Protein AF-A0A966KBC6-F1 (afdb_monomer)

Secondary structure (DSSP, 8-state):
------------TTTTTS-GGG--HHHHHHH-GGGTTTTT-SSSTT--SSS-TT-HHHHHHHTTSS-HHHHHHHHHHHHHHHHHHHHHHT------SS-SS-------

pLDDT: mean 77.24, std 18.56, range [41.16, 96.44]

Nearest PDB structures (foldseek):
  2rcn-assembly1_A  TM=8.625E-01  e=1.985E-04  Salmonella enterica subsp. enterica serovar Typhimurium str. LT2
  4a2i-assembly1_V  TM=8.118E-01  e=1.755E-04  Salmonella enterica subsp. enterica serovar Typhimurium
  1t9h-assembly1_A  TM=8.418E-01  e=3.381E-03  Bacillus subtilis
  2ykr-assembly1_W  TM=7.332E-01  e=2.485E-03  Escherichia coli DH5[alpha]
  5no4-assembly1_Z  TM=7.285E-01  e=5.205E-03  Escherichia coli K-12

Structure (mmCIF, N/CA/C/O backbone):
data_AF-A0A966KBC6-F1
#
_entry.id   AF-A0A966KBC6-F1
#
loop_
_atom_site.group_PDB
_atom_site.id
_atom_site.type_symbol
_atom_site.label_atom_id
_atom_site.label_alt_id
_atom_site.label_comp_id
_atom_site.label_asym_id
_atom_site.label_entity_id
_atom_site.label_seq_id
_atom_site.pdbx_PDB_ins_code
_atom_site.Cartn_x
_atom_site.Cartn_y
_atom_site.Cartn_z
_atom_site.occupancy
_atom_site.B_iso_or_equiv
_atom_site.auth_seq_id
_atom_site.auth_comp_id
_atom_site.auth_asym_id
_atom_site.auth_atom_id
_atom_site.pdbx_PDB_model_num
ATOM 1 N N . ARG A 1 1 ? -17.176 -32.775 -36.028 1.00 47.03 1 ARG A N 1
ATOM 2 C CA . ARG A 1 1 ? -17.524 -31.857 -34.916 1.00 47.03 1 ARG A CA 1
ATOM 3 C C . ARG A 1 1 ? -16.251 -31.106 -34.601 1.00 47.03 1 ARG A C 1
ATOM 5 O O . ARG A 1 1 ? -15.419 -31.609 -33.860 1.00 47.03 1 ARG A O 1
ATOM 12 N N . ASP A 1 2 ? -16.078 -29.988 -35.285 1.00 50.25 2 ASP A N 1
ATOM 13 C CA . ASP A 1 2 ? -14.864 -29.188 -35.291 1.00 50.25 2 ASP A CA 1
ATOM 14 C C . ASP A 1 2 ? -14.805 -28.337 -34.024 1.00 50.25 2 ASP A C 1
ATOM 16 O O . ASP A 1 2 ? -15.688 -27.521 -33.758 1.00 50.25 2 ASP A O 1
ATOM 20 N N . ILE A 1 3 ? -13.788 -28.583 -33.201 1.00 61.25 3 ILE A N 1
ATOM 21 C CA . ILE A 1 3 ? -13.488 -27.769 -32.026 1.00 61.25 3 ILE A CA 1
ATOM 22 C C . ILE A 1 3 ? -12.681 -26.572 -32.526 1.00 61.25 3 ILE A C 1
ATOM 24 O O . ILE A 1 3 ? -11.502 -26.692 -32.852 1.00 61.25 3 ILE A O 1
ATOM 28 N N . HIS A 1 4 ? -13.327 -25.412 -32.605 1.00 65.62 4 HIS A N 1
ATOM 29 C CA . HIS A 1 4 ? -12.631 -24.138 -32.738 1.00 65.62 4 HIS A CA 1
ATOM 30 C C . HIS A 1 4 ? -11.903 -23.827 -31.422 1.00 65.62 4 HIS A C 1
ATOM 32 O O . HIS A 1 4 ? -12.531 -23.464 -30.428 1.00 65.62 4 HIS A O 1
ATOM 38 N N . CYS A 1 5 ? -10.576 -23.946 -31.410 1.00 65.62 5 CYS A N 1
ATOM 39 C CA . CYS A 1 5 ? -9.733 -23.472 -30.312 1.00 65.62 5 CYS A CA 1
ATOM 40 C C . CYS A 1 5 ? -9.555 -21.946 -30.413 1.00 65.62 5 CYS A C 1
ATOM 42 O O . CYS A 1 5 ? -8.595 -21.459 -31.006 1.00 65.62 5 CYS A O 1
ATOM 44 N N . LEU A 1 6 ? -10.501 -21.179 -29.865 1.00 76.56 6 LEU A N 1
ATOM 45 C CA . LEU A 1 6 ? -10.423 -19.715 -29.761 1.00 76.56 6 LEU A CA 1
ATOM 46 C C . LEU A 1 6 ? -9.676 -19.309 -28.482 1.00 76.56 6 LEU A C 1
ATOM 48 O O . LEU A 1 6 ? -10.279 -18.899 -27.496 1.00 76.56 6 LEU A O 1
ATOM 52 N N . GLY A 1 7 ? -8.355 -19.442 -28.483 1.00 81.56 7 GLY A N 1
ATOM 53 C CA . GLY A 1 7 ? -7.519 -18.955 -27.389 1.00 81.56 7 GLY A CA 1
ATOM 54 C C . GLY A 1 7 ? -6.044 -19.128 -27.709 1.00 81.56 7 GLY A C 1
ATOM 55 O O . GLY A 1 7 ? -5.628 -20.198 -28.144 1.00 81.56 7 GLY A O 1
ATOM 56 N N . ALA A 1 8 ? -5.260 -18.073 -27.504 1.00 84.69 8 ALA A N 1
ATOM 57 C CA . ALA A 1 8 ? -3.807 -18.120 -27.596 1.00 84.69 8 ALA A CA 1
ATOM 58 C C . ALA A 1 8 ? -3.217 -17.902 -26.199 1.00 84.69 8 ALA A C 1
ATOM 60 O O . ALA A 1 8 ? -3.649 -17.001 -25.480 1.00 84.69 8 ALA A O 1
ATOM 61 N N . ILE A 1 9 ? -2.247 -18.736 -25.822 1.00 85.19 9 ILE A N 1
ATOM 62 C CA . ILE A 1 9 ? -1.486 -18.602 -24.577 1.00 85.19 9 ILE A CA 1
ATOM 63 C C . ILE A 1 9 ? -0.172 -17.914 -24.924 1.00 85.19 9 ILE A C 1
ATOM 65 O O . ILE A 1 9 ? 0.549 -18.361 -25.815 1.00 85.19 9 ILE A O 1
ATOM 69 N N . ILE A 1 10 ? 0.125 -16.825 -24.224 1.00 81.12 10 ILE A N 1
ATOM 70 C CA . ILE A 1 10 ? 1.423 -16.161 -24.286 1.00 81.12 10 ILE A CA 1
ATOM 71 C C . ILE A 1 10 ? 2.167 -16.566 -23.018 1.00 81.12 10 ILE A C 1
ATOM 73 O O . ILE A 1 10 ? 1.758 -16.184 -21.924 1.00 81.12 10 ILE A O 1
ATOM 77 N N . ASP A 1 11 ? 3.227 -17.354 -23.174 1.00 83.75 11 ASP A N 1
ATOM 78 C CA . ASP A 1 11 ? 4.143 -17.710 -22.093 1.00 83.75 11 ASP A CA 1
ATOM 79 C C . ASP A 1 11 ? 5.432 -16.900 -22.266 1.00 83.75 11 ASP A C 1
ATOM 81 O O . ASP A 1 11 ? 6.178 -17.094 -23.227 1.00 83.75 11 ASP A O 1
ATOM 85 N N . SER A 1 12 ? 5.652 -15.920 -21.390 1.00 73.50 12 SER A N 1
ATOM 86 C CA . SER A 1 12 ? 6.854 -15.085 -21.394 1.00 73.50 12 SER A CA 1
ATOM 87 C C . SER A 1 12 ? 7.681 -15.374 -20.137 1.00 73.50 12 SER A C 1
ATOM 89 O O . SER A 1 12 ? 7.264 -14.971 -19.044 1.00 73.50 12 SER A O 1
ATOM 91 N N . PRO A 1 13 ? 8.854 -16.022 -20.250 1.00 65.25 13 PRO A N 1
ATOM 92 C CA . PRO A 1 13 ? 9.770 -16.152 -19.125 1.00 65.25 13 PRO A CA 1
ATOM 93 C C . PRO A 1 13 ? 10.345 -14.763 -18.801 1.00 65.25 13 PRO A C 1
ATOM 95 O O . PRO A 1 13 ? 10.941 -14.137 -19.673 1.00 65.25 13 PRO A O 1
ATOM 98 N N . GLY A 1 14 ? 10.141 -14.253 -17.578 1.00 58.06 14 GLY A N 1
ATOM 99 C CA . GLY A 1 14 ? 10.794 -13.006 -17.133 1.00 58.06 14 GLY A CA 1
ATOM 100 C C . GLY A 1 14 ? 9.926 -11.943 -16.452 1.00 58.06 14 GLY A C 1
ATOM 101 O O . GLY A 1 14 ? 10.410 -10.840 -16.223 1.00 58.06 14 GLY A O 1
ATOM 102 N N . PHE A 1 15 ? 8.674 -12.219 -16.066 1.00 62.53 15 PHE A N 1
ATOM 103 C CA . PHE A 1 15 ? 7.860 -11.189 -15.390 1.00 62.53 15 PHE A CA 1
ATOM 104 C C . PHE A 1 15 ? 8.446 -10.716 -14.039 1.00 62.53 15 PHE A C 1
ATOM 106 O O . PHE A 1 15 ? 8.096 -9.646 -13.556 1.00 62.53 15 PHE A O 1
ATOM 113 N N . GLN A 1 16 ? 9.376 -11.474 -13.448 1.00 57.75 16 GLN A N 1
ATOM 114 C CA . GLN A 1 16 ? 10.083 -11.085 -12.222 1.00 57.75 16 GLN A CA 1
ATOM 115 C C . GLN A 1 16 ? 11.231 -10.079 -12.450 1.00 57.75 16 GLN A C 1
ATOM 117 O O . GLN A 1 16 ? 11.681 -9.476 -11.482 1.00 57.75 16 GLN A O 1
ATOM 122 N N . GLU A 1 17 ? 11.701 -9.873 -13.689 1.00 57.72 17 GLU A N 1
ATOM 123 C CA . GLU A 1 17 ? 12.820 -8.957 -13.999 1.00 57.72 17 GLU A CA 1
ATOM 124 C C . GLU A 1 17 ? 12.386 -7.509 -14.271 1.00 57.72 17 GLU A C 1
ATOM 126 O O . GLU A 1 17 ? 13.214 -6.597 -14.228 1.00 57.72 17 GLU A O 1
ATOM 131 N N . PHE A 1 18 ? 11.095 -7.255 -14.508 1.00 63.44 18 PHE A N 1
ATOM 132 C CA . PHE A 1 18 ? 10.569 -5.893 -14.611 1.00 63.44 18 PHE A CA 1
ATOM 133 C C . PHE A 1 18 ? 10.452 -5.297 -13.202 1.00 63.44 18 PHE A C 1
ATOM 135 O O . PHE A 1 18 ? 9.408 -5.365 -12.557 1.00 63.44 18 PHE A O 1
ATOM 142 N N . GLY A 1 19 ? 11.568 -4.774 -12.693 1.00 64.88 19 GLY A N 1
ATOM 143 C CA . GLY A 1 19 ? 11.669 -4.216 -11.346 1.00 64.88 19 GLY A CA 1
ATOM 144 C C . GLY A 1 19 ? 10.641 -3.114 -11.052 1.00 64.88 19 GLY A C 1
ATOM 145 O O . GLY A 1 19 ? 10.186 -2.388 -11.935 1.00 64.88 19 GLY A O 1
ATOM 146 N N . LEU A 1 20 ? 10.307 -2.949 -9.770 1.00 76.00 20 LEU A N 1
ATOM 147 C CA . LEU A 1 20 ? 9.299 -1.997 -9.278 1.00 76.00 20 LEU A CA 1
ATOM 148 C C . LEU A 1 20 ? 9.769 -0.533 -9.232 1.00 76.00 20 LEU A C 1
ATOM 150 O O . LEU A 1 20 ? 9.105 0.289 -8.607 1.00 76.00 20 LEU A O 1
ATOM 154 N N . ALA A 1 21 ? 10.884 -0.186 -9.877 1.00 72.94 21 ALA A N 1
ATOM 155 C CA . ALA A 1 21 ? 11.497 1.142 -9.769 1.00 72.94 21 ALA A CA 1
ATOM 156 C C . ALA A 1 21 ? 10.544 2.287 -10.153 1.00 72.94 21 ALA A C 1
ATOM 158 O O . ALA A 1 21 ? 10.557 3.359 -9.571 1.00 72.94 21 ALA A O 1
ATOM 159 N N . HIS A 1 22 ? 9.657 2.065 -11.121 1.00 79.62 22 HIS A N 1
ATOM 160 C CA . HIS A 1 22 ? 8.737 3.110 -11.580 1.00 79.62 22 HIS A CA 1
ATOM 161 C C . HIS A 1 22 ? 7.427 3.179 -10.782 1.00 79.62 22 HIS A C 1
ATOM 163 O O . HIS A 1 22 ? 6.574 4.015 -11.083 1.00 79.62 22 HIS A O 1
ATOM 169 N N . VAL A 1 23 ? 7.232 2.297 -9.798 1.00 85.06 23 VAL A N 1
ATOM 170 C CA . VAL A 1 23 ? 5.993 2.219 -9.020 1.00 85.06 23 VAL A CA 1
ATOM 171 C C . VAL A 1 23 ? 6.146 3.038 -7.746 1.00 85.06 23 VAL A C 1
ATOM 173 O O . VAL A 1 23 ? 6.894 2.684 -6.837 1.00 85.06 23 VAL A O 1
ATOM 176 N N . SER A 1 24 ? 5.390 4.130 -7.656 1.00 87.88 24 SER A N 1
ATOM 177 C CA . SER A 1 24 ? 5.332 4.929 -6.431 1.00 87.88 24 SER A CA 1
ATOM 178 C C . SER A 1 24 ? 4.658 4.167 -5.285 1.00 87.88 24 SER A C 1
ATOM 180 O O . SER A 1 24 ? 3.773 3.335 -5.497 1.00 87.88 24 SER A O 1
ATOM 182 N N . GLU A 1 25 ? 5.010 4.517 -4.045 1.00 89.12 25 GLU A N 1
ATOM 183 C CA . GLU A 1 25 ? 4.409 3.923 -2.841 1.00 89.12 25 GLU A CA 1
ATOM 184 C C . GLU A 1 25 ? 2.872 4.069 -2.836 1.00 89.12 25 GLU A C 1
ATOM 186 O O . GLU A 1 25 ? 2.164 3.125 -2.500 1.00 89.12 25 GLU A O 1
ATOM 191 N N . SER A 1 26 ? 2.340 5.201 -3.314 1.00 89.62 26 SER A N 1
ATOM 192 C CA . SER A 1 26 ? 0.891 5.415 -3.463 1.00 89.62 26 SER A CA 1
ATOM 193 C C . SER A 1 26 ? 0.256 4.470 -4.491 1.00 89.62 26 SER A C 1
ATOM 195 O O . SER A 1 26 ? -0.773 3.852 -4.213 1.00 89.62 26 SER A O 1
ATOM 197 N N . GLN A 1 27 ? 0.869 4.301 -5.668 1.00 90.81 27 GLN A N 1
ATOM 198 C CA . GLN A 1 27 ? 0.371 3.352 -6.671 1.00 90.81 27 GLN A CA 1
ATOM 199 C C . GLN A 1 27 ? 0.369 1.924 -6.127 1.00 90.81 27 GLN A C 1
ATOM 201 O O . GLN A 1 27 ? -0.589 1.183 -6.349 1.00 90.81 27 GLN A O 1
ATOM 206 N N . LEU A 1 28 ? 1.403 1.567 -5.364 1.00 91.25 28 LEU A N 1
ATOM 207 C CA . LEU A 1 28 ? 1.482 0.281 -4.697 1.00 91.25 28 LEU A CA 1
ATOM 208 C C . LEU A 1 28 ? 0.349 0.126 -3.672 1.00 91.25 28 LEU A C 1
ATOM 210 O O . LEU A 1 28 ? -0.366 -0.866 -3.719 1.00 91.25 28 LEU A O 1
ATOM 214 N N . GLN A 1 29 ? 0.095 1.124 -2.821 1.00 92.25 29 GLN A N 1
ATOM 215 C CA . GLN A 1 29 ? -1.029 1.109 -1.873 1.00 92.25 29 GLN A CA 1
ATOM 216 C C . GLN A 1 29 ? -2.381 0.884 -2.576 1.00 92.25 29 GLN A C 1
ATOM 218 O O . GLN A 1 29 ? -3.206 0.102 -2.106 1.00 92.25 29 GLN A O 1
ATOM 223 N N . HIS A 1 30 ? -2.606 1.517 -3.732 1.00 92.31 30 HIS A N 1
ATOM 224 C CA . HIS A 1 30 ? -3.841 1.362 -4.512 1.00 92.31 30 HIS A CA 1
ATOM 225 C C . HIS A 1 30 ? -3.966 0.018 -5.254 1.00 92.31 30 HIS A C 1
ATOM 227 O O . HIS A 1 30 ? -5.089 -0.395 -5.588 1.00 92.31 30 HIS A O 1
ATOM 233 N N . ALA A 1 31 ? -2.847 -0.670 -5.502 1.00 92.25 31 ALA A N 1
ATOM 234 C CA . ALA A 1 31 ? -2.818 -1.999 -6.113 1.00 92.25 31 ALA A CA 1
ATOM 235 C C . ALA A 1 31 ? -3.329 -3.095 -5.158 1.00 92.25 31 ALA A C 1
ATOM 237 O O . ALA A 1 31 ? -3.868 -4.109 -5.605 1.00 92.25 31 ALA A O 1
ATOM 238 N N . PHE A 1 32 ? -3.235 -2.876 -3.843 1.00 94.06 32 PHE A N 1
ATOM 239 C CA . PHE A 1 32 ? -3.769 -3.781 -2.827 1.00 94.06 32 PHE A CA 1
ATOM 240 C C . PHE A 1 32 ? -5.268 -3.512 -2.641 1.00 94.06 32 PHE A C 1
ATOM 242 O O . PHE A 1 32 ? -5.686 -2.496 -2.083 1.00 94.06 32 PHE A O 1
ATOM 249 N N . ARG A 1 33 ? -6.114 -4.427 -3.133 1.00 93.94 33 ARG A N 1
ATOM 250 C CA . ARG A 1 33 ? -7.578 -4.253 -3.120 1.00 93.94 33 ARG A CA 1
ATOM 251 C C . ARG A 1 33 ? -8.116 -4.067 -1.704 1.00 93.94 33 ARG A C 1
ATOM 253 O O . ARG A 1 33 ? -8.969 -3.207 -1.497 1.00 93.94 33 ARG A O 1
ATOM 260 N N . GLU A 1 34 ? -7.615 -4.844 -0.751 1.00 93.19 34 GLU A N 1
ATOM 261 C CA . GLU A 1 34 ? -8.028 -4.772 0.649 1.00 93.19 34 GLU A CA 1
ATOM 262 C C . GLU A 1 34 ? -7.665 -3.449 1.336 1.00 93.19 34 GLU A C 1
ATOM 264 O O . GLU A 1 34 ? -8.342 -3.062 2.282 1.00 93.19 34 GLU A O 1
ATOM 269 N N . PHE A 1 35 ? -6.678 -2.695 0.836 1.00 94.00 35 PHE A N 1
ATOM 270 C CA . PHE A 1 35 ? -6.305 -1.408 1.433 1.00 94.00 35 PHE A CA 1
ATOM 271 C C . PHE A 1 35 ? -7.293 -0.301 1.070 1.00 94.00 35 PHE A C 1
ATOM 273 O O . PHE A 1 35 ? -7.490 0.618 1.862 1.00 94.00 35 PHE A O 1
ATOM 280 N N . ARG A 1 36 ? -7.967 -0.392 -0.085 1.00 92.44 36 ARG A N 1
ATOM 281 C CA . ARG A 1 36 ? -8.798 0.690 -0.648 1.00 92.44 36 ARG A CA 1
ATOM 282 C C . ARG A 1 36 ? -9.809 1.281 0.334 1.00 92.44 36 ARG A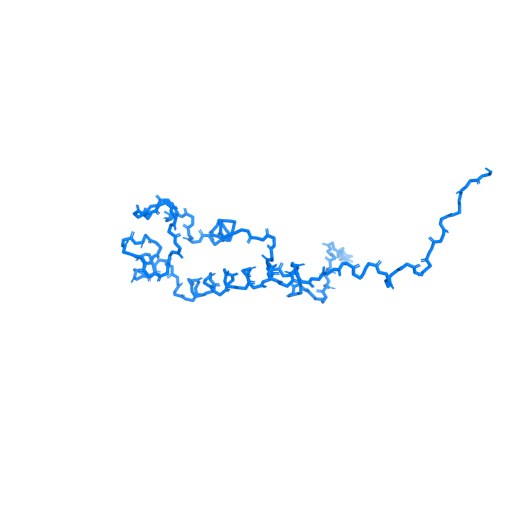 C 1
ATOM 284 O O . ARG A 1 36 ? -9.996 2.491 0.343 1.00 92.44 36 ARG A O 1
ATOM 291 N N . SER A 1 37 ? -10.436 0.452 1.167 1.00 93.19 37 SER A N 1
ATOM 292 C CA . SER A 1 37 ? -11.433 0.906 2.147 1.00 93.19 37 SER A CA 1
ATOM 293 C C . SER A 1 37 ? -10.831 1.589 3.383 1.00 93.19 37 SER A C 1
ATOM 295 O O . SER A 1 37 ? -11.584 2.169 4.168 1.00 93.19 37 SER A O 1
ATOM 297 N N . TYR A 1 38 ? -9.512 1.523 3.573 1.00 93.25 38 TYR A N 1
ATOM 298 C CA . TYR A 1 38 ? -8.779 2.045 4.733 1.00 93.25 38 TYR A CA 1
ATOM 299 C C . TYR A 1 38 ? -7.807 3.181 4.379 1.00 93.25 38 TYR A C 1
ATOM 301 O O . TYR A 1 38 ? -7.417 3.946 5.265 1.00 93.25 38 TYR A O 1
ATOM 309 N N . LEU A 1 39 ? -7.441 3.334 3.101 1.00 92.00 39 LEU A N 1
ATOM 310 C CA . LEU A 1 39 ? -6.638 4.465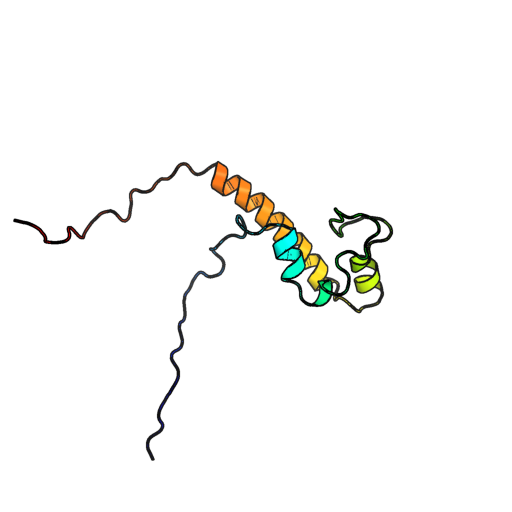 2.629 1.00 92.00 39 LEU A CA 1
ATOM 311 C C . LEU A 1 39 ? -7.341 5.795 2.945 1.00 92.00 39 LEU A C 1
ATOM 313 O O . LEU A 1 39 ? -8.553 5.932 2.783 1.00 92.00 39 LEU A O 1
ATOM 317 N N . GLY A 1 40 ? -6.578 6.770 3.445 1.00 90.69 40 GLY A N 1
ATOM 318 C CA . GLY A 1 40 ? -7.093 8.079 3.867 1.00 90.69 40 GLY A CA 1
ATOM 319 C C . GLY A 1 40 ? -7.823 8.102 5.217 1.00 90.69 40 GLY A C 1
ATOM 320 O O . GLY A 1 40 ? -8.177 9.179 5.682 1.00 90.69 40 GLY A O 1
ATOM 321 N N . LYS A 1 41 ? -8.021 6.948 5.873 1.00 93.69 41 LYS A N 1
ATOM 322 C CA . LYS A 1 41 ? -8.605 6.859 7.228 1.00 93.69 41 LYS A CA 1
ATOM 323 C C . LYS A 1 41 ? -7.561 6.783 8.340 1.00 93.69 41 LYS A C 1
ATOM 325 O O . LYS A 1 41 ? -7.915 6.663 9.506 1.00 93.69 41 LYS A O 1
ATOM 330 N N . CYS A 1 42 ? -6.281 6.792 7.981 1.00 94.12 42 CYS A N 1
ATOM 331 C CA . CYS A 1 42 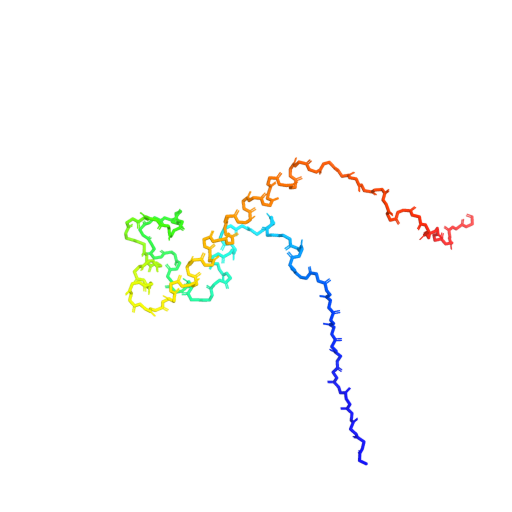? -5.202 6.858 8.958 1.00 94.12 42 CYS A CA 1
ATOM 332 C C . CYS A 1 42 ? -5.131 8.263 9.556 1.00 94.12 42 CYS A C 1
ATOM 334 O O . CYS A 1 42 ? -5.453 9.243 8.884 1.00 94.12 42 CYS A O 1
ATOM 336 N N . ARG A 1 43 ? -4.646 8.363 10.795 1.00 91.56 43 ARG A N 1
ATOM 337 C CA . ARG A 1 43 ? -4.423 9.655 11.456 1.00 91.56 43 ARG A CA 1
ATOM 338 C C . ARG A 1 43 ? -3.530 10.596 10.641 1.00 91.56 43 ARG A C 1
ATOM 340 O O . ARG A 1 43 ? -3.772 11.801 10.614 1.00 91.56 43 ARG A O 1
ATOM 347 N N . PHE A 1 44 ? -2.493 10.054 10.005 1.00 90.31 44 PHE A N 1
ATOM 348 C CA . PHE A 1 44 ? -1.542 10.813 9.197 1.00 90.31 44 PHE A CA 1
ATOM 349 C C . PHE A 1 44 ? -1.802 10.615 7.703 1.00 90.31 44 PHE A C 1
ATOM 351 O O . PHE A 1 44 ? -2.073 9.504 7.247 1.00 90.31 44 PHE A O 1
ATOM 358 N N . HIS A 1 45 ? -1.671 11.696 6.931 1.00 86.25 45 HIS A N 1
ATOM 359 C CA . HIS A 1 45 ? -1.852 11.666 5.477 1.00 86.25 45 HIS A CA 1
ATOM 360 C C . HIS A 1 45 ? -0.717 10.922 4.753 1.00 86.25 45 HIS A C 1
ATOM 362 O O . HIS A 1 45 ? -0.942 10.291 3.728 1.00 86.25 45 HIS A O 1
ATOM 368 N N . ASN A 1 46 ? 0.494 10.958 5.307 1.00 87.50 46 ASN A N 1
ATOM 369 C CA . ASN A 1 46 ? 1.694 10.295 4.797 1.00 87.50 46 ASN A CA 1
ATOM 370 C C . ASN A 1 46 ? 1.995 8.977 5.533 1.00 87.50 46 ASN A C 1
ATOM 372 O O . ASN A 1 46 ? 3.161 8.634 5.732 1.00 87.50 46 ASN A O 1
ATOM 376 N N . CYS A 1 47 ? 0.944 8.268 5.954 1.00 91.19 47 CYS A N 1
ATOM 377 C CA . CYS A 1 47 ? 1.077 7.009 6.673 1.00 91.19 47 CYS A CA 1
ATOM 378 C C . CYS A 1 47 ? 1.760 5.944 5.800 1.00 91.19 47 CYS A C 1
ATOM 380 O O . CYS A 1 47 ? 1.307 5.645 4.697 1.00 91.19 47 CYS A O 1
ATOM 382 N N . LYS A 1 48 ? 2.847 5.369 6.316 1.00 89.31 48 LYS A N 1
ATOM 383 C CA . LYS A 1 48 ? 3.612 4.253 5.735 1.00 89.31 48 LYS A CA 1
ATOM 384 C C . LYS A 1 48 ? 3.081 2.885 6.166 1.00 89.31 48 LYS A C 1
ATOM 386 O O . LYS A 1 48 ? 3.565 1.856 5.701 1.00 89.31 48 LYS A O 1
ATOM 391 N N . HIS A 1 49 ? 2.115 2.862 7.084 1.00 90.56 49 HIS A N 1
ATOM 392 C CA . HIS A 1 49 ? 1.488 1.652 7.619 1.00 90.56 49 HIS A CA 1
ATOM 393 C C . HIS A 1 49 ? 2.468 0.694 8.331 1.00 90.56 49 HIS A C 1
ATOM 395 O O . HIS A 1 49 ? 2.193 -0.502 8.466 1.00 90.56 49 HIS A O 1
ATOM 401 N N . ASP A 1 50 ? 3.601 1.208 8.826 1.00 87.12 50 ASP A N 1
ATOM 402 C CA . ASP A 1 50 ? 4.673 0.387 9.404 1.00 87.12 50 ASP A CA 1
ATOM 403 C C . ASP A 1 50 ? 4.625 0.249 10.931 1.00 87.12 50 ASP A C 1
ATOM 405 O O . ASP A 1 50 ? 4.433 -0.862 11.420 1.00 87.12 50 ASP A O 1
ATOM 409 N N . ASN A 1 51 ? 4.768 1.353 11.667 1.00 86.50 51 ASN A N 1
ATOM 410 C CA . ASN A 1 51 ? 4.750 1.401 13.139 1.00 86.50 51 ASN A CA 1
ATOM 411 C C . ASN A 1 51 ? 4.049 2.670 13.658 1.00 86.50 51 ASN A C 1
ATOM 413 O O . ASN A 1 51 ? 4.346 3.182 14.735 1.00 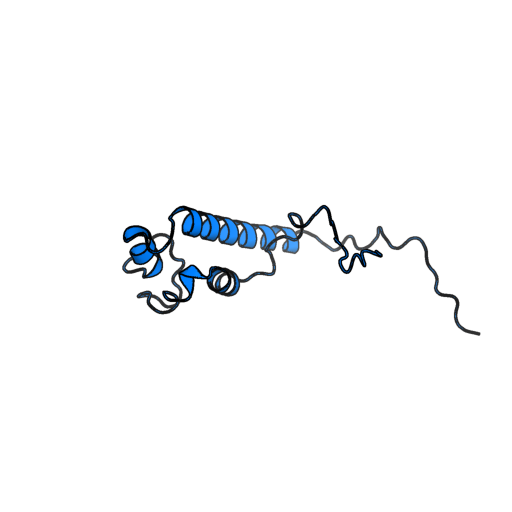86.50 51 ASN A O 1
ATOM 417 N N . GLU A 1 52 ? 3.150 3.236 12.857 1.00 87.94 52 GLU A N 1
ATOM 418 C CA . GLU A 1 52 ? 2.499 4.499 13.190 1.00 87.94 52 GLU A CA 1
ATOM 419 C C . GLU A 1 52 ? 1.287 4.288 14.099 1.00 87.94 52 GLU A C 1
ATOM 421 O O . GLU A 1 52 ? 0.495 3.368 13.864 1.00 87.94 52 GLU A O 1
ATOM 426 N N . PRO A 1 53 ? 1.096 5.159 15.105 1.00 88.50 53 PRO A N 1
ATOM 427 C CA . PRO A 1 53 ? -0.073 5.088 15.963 1.00 88.50 53 PRO A CA 1
ATOM 428 C C . PRO A 1 53 ? -1.336 5.441 15.169 1.00 88.50 53 PRO A C 1
ATOM 430 O O . PRO A 1 53 ? -1.328 6.362 14.350 1.00 88.50 53 PRO A O 1
ATOM 433 N N . ASP A 1 54 ? -2.432 4.736 15.458 1.00 90.94 54 ASP A N 1
ATOM 434 C CA . ASP A 1 54 ? -3.751 4.975 14.848 1.00 90.94 54 ASP A CA 1
ATOM 435 C C . ASP A 1 54 ? -3.751 4.825 13.306 1.00 90.94 54 ASP A C 1
ATOM 437 O O . ASP A 1 54 ? -4.278 5.628 12.527 1.00 90.94 54 ASP A O 1
ATOM 441 N N . CYS A 1 55 ? -3.079 3.768 12.844 1.00 94.81 55 CYS A N 1
ATOM 442 C CA . CYS A 1 55 ? -3.082 3.354 11.450 1.00 94.81 55 CYS A CA 1
ATOM 443 C C . CYS A 1 55 ? -4.290 2.448 11.163 1.00 94.81 55 CYS A C 1
ATOM 445 O O . CYS A 1 55 ? -4.362 1.313 11.643 1.00 94.81 55 CYS A O 1
ATOM 447 N N . ALA A 1 56 ? -5.208 2.913 10.310 1.00 94.94 56 ALA A N 1
ATOM 448 C CA . ALA A 1 56 ? -6.408 2.164 9.932 1.00 94.94 56 ALA A CA 1
ATOM 449 C C . ALA A 1 56 ? -6.085 0.809 9.276 1.00 94.94 56 ALA A C 1
ATOM 451 O O . ALA A 1 56 ? -6.794 -0.169 9.502 1.00 94.94 56 ALA A O 1
ATOM 452 N N . VAL A 1 57 ? -4.994 0.730 8.505 1.00 94.19 57 VAL A N 1
ATOM 453 C CA . VAL A 1 57 ? -4.537 -0.521 7.875 1.00 94.19 57 VAL A CA 1
ATOM 454 C C . VAL A 1 57 ? -4.037 -1.515 8.925 1.00 94.19 57 VAL A C 1
ATOM 456 O O . VAL A 1 57 ? -4.364 -2.694 8.849 1.00 94.19 57 VAL A O 1
ATOM 459 N N . GLN A 1 58 ? -3.307 -1.063 9.948 1.00 93.94 58 GLN A N 1
ATOM 460 C CA . GLN A 1 58 ? -2.872 -1.957 11.026 1.00 93.94 58 GLN A CA 1
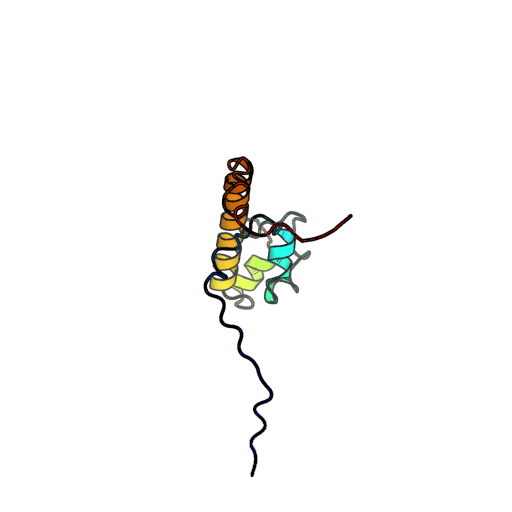ATOM 461 C C . GLN A 1 58 ? -4.032 -2.429 11.890 1.00 93.94 58 GLN A C 1
ATOM 463 O O . GLN A 1 58 ? -4.106 -3.611 12.210 1.00 93.94 58 GLN A O 1
ATOM 468 N N . ALA A 1 59 ? -4.973 -1.542 12.215 1.00 94.81 59 ALA A N 1
ATOM 469 C CA . ALA A 1 59 ? -6.191 -1.929 12.917 1.00 94.81 59 ALA A CA 1
ATOM 470 C C . ALA A 1 59 ? -6.997 -2.972 12.116 1.00 94.81 59 ALA A C 1
ATOM 472 O O . ALA A 1 59 ? -7.521 -3.937 12.678 1.00 94.81 59 ALA A O 1
ATOM 473 N N . ALA A 1 60 ? -7.048 -2.830 10.789 1.00 94.69 60 ALA A N 1
ATOM 474 C CA . ALA A 1 60 ? -7.670 -3.805 9.897 1.00 94.69 60 ALA A CA 1
ATOM 475 C C . ALA A 1 60 ? -6.925 -5.154 9.868 1.00 94.69 60 ALA A C 1
ATOM 477 O O . ALA A 1 60 ? -7.565 -6.199 9.782 1.00 94.69 60 ALA A O 1
ATOM 478 N N . VAL A 1 61 ? -5.595 -5.157 10.001 1.00 95.25 61 VAL A N 1
ATOM 479 C CA . VAL A 1 61 ? -4.817 -6.398 10.160 1.00 95.25 61 VAL A CA 1
ATOM 480 C C . VAL A 1 61 ? -5.090 -7.059 11.510 1.00 95.25 61 VAL A C 1
ATOM 482 O O . VAL A 1 61 ? -5.355 -8.256 11.562 1.00 95.25 61 VAL A O 1
ATOM 485 N N . LEU A 1 62 ? -5.091 -6.286 12.599 1.00 93.56 62 LEU A N 1
ATOM 486 C CA . LEU A 1 62 ? -5.356 -6.796 13.950 1.00 93.56 62 LEU A CA 1
ATOM 487 C C . LEU A 1 62 ? -6.773 -7.367 14.102 1.00 93.56 62 LEU A C 1
ATOM 489 O O . LEU A 1 62 ? -6.976 -8.317 14.850 1.00 93.56 62 LEU A O 1
ATOM 493 N N . SER A 1 63 ? -7.745 -6.811 13.378 1.00 94.94 63 SER A N 1
ATOM 494 C CA . SER A 1 63 ? -9.123 -7.322 13.328 1.00 94.94 63 SER A CA 1
ATOM 495 C C . SER A 1 63 ? -9.327 -8.473 12.334 1.00 94.94 63 SER A C 1
ATOM 497 O O . SER A 1 63 ? -10.427 -9.016 12.258 1.00 94.94 63 SER A O 1
ATOM 499 N N . GLY A 1 64 ? -8.297 -8.855 11.570 1.00 95.19 64 GLY A N 1
ATOM 500 C CA . GLY A 1 64 ? -8.358 -9.933 10.578 1.00 95.19 64 GLY A CA 1
ATOM 501 C C . GLY A 1 64 ? -9.036 -9.562 9.254 1.00 95.19 64 GLY A C 1
ATOM 502 O O . GLY A 1 64 ? -9.190 -10.420 8.389 1.00 95.19 64 GLY A O 1
ATOM 503 N N . ALA A 1 65 ? -9.419 -8.297 9.056 1.00 95.50 65 ALA A N 1
ATOM 504 C CA . ALA A 1 65 ? -9.976 -7.817 7.790 1.00 95.50 65 ALA A CA 1
ATOM 505 C C . ALA A 1 65 ? -8.925 -7.764 6.664 1.00 95.50 65 ALA A C 1
ATOM 507 O O . ALA A 1 65 ? -9.261 -7.873 5.485 1.00 95.50 65 ALA A O 1
ATOM 508 N N . ILE A 1 66 ? -7.650 -7.612 7.029 1.00 95.88 66 ILE A N 1
ATOM 509 C CA . ILE A 1 66 ? -6.497 -7.718 6.133 1.00 95.88 66 ILE A CA 1
ATOM 510 C C . ILE A 1 66 ? -5.599 -8.835 6.663 1.00 95.88 66 ILE A C 1
ATOM 512 O O . ILE A 1 66 ? -5.209 -8.822 7.828 1.00 95.88 66 ILE A O 1
ATOM 516 N N . ALA A 1 67 ? -5.226 -9.789 5.812 1.00 96.44 67 ALA A N 1
ATOM 517 C CA . ALA A 1 67 ? -4.266 -10.817 6.203 1.00 96.44 67 ALA A CA 1
ATOM 518 C C . ALA A 1 67 ? -2.888 -10.194 6.489 1.00 96.44 67 ALA A C 1
ATOM 520 O O . ALA A 1 67 ? -2.398 -9.364 5.719 1.00 96.44 67 ALA A O 1
ATOM 521 N N . SER A 1 68 ? -2.234 -10.618 7.570 1.00 94.88 68 SER A N 1
ATOM 522 C CA . SER A 1 68 ? -0.910 -10.115 7.968 1.00 94.88 68 SER A CA 1
ATOM 523 C C . SER A 1 68 ? 0.143 -10.298 6.869 1.00 94.88 68 SER A C 1
ATOM 525 O O . SER A 1 68 ? 0.952 -9.401 6.635 1.00 94.88 68 SER A O 1
ATOM 527 N N . GLU A 1 69 ? 0.073 -11.404 6.126 1.00 96.00 69 GLU A N 1
ATOM 528 C CA . GLU A 1 69 ? 0.927 -11.688 4.967 1.00 96.00 69 GLU A CA 1
ATOM 529 C C . GLU A 1 69 ? 0.799 -10.629 3.864 1.00 96.00 69 GLU A C 1
ATOM 531 O O . GLU A 1 69 ? 1.784 -10.280 3.218 1.00 96.00 69 GLU A O 1
ATOM 536 N N . ARG A 1 70 ? -0.397 -10.057 3.669 1.00 95.44 70 ARG A N 1
ATOM 537 C CA . ARG A 1 70 ? -0.625 -8.998 2.672 1.00 95.44 70 ARG A CA 1
ATOM 538 C C . ARG A 1 70 ? 0.085 -7.710 3.069 1.00 95.44 70 ARG A C 1
ATOM 540 O O . ARG A 1 70 ? 0.708 -7.075 2.221 1.00 95.44 70 ARG A O 1
ATOM 547 N N . LEU A 1 71 ? 0.041 -7.350 4.353 1.00 94.88 71 LEU A N 1
ATOM 548 C CA . LEU A 1 71 ? 0.790 -6.201 4.860 1.00 94.88 71 LEU A CA 1
ATOM 549 C C . LEU A 1 71 ? 2.305 -6.446 4.791 1.00 94.88 71 LEU A C 1
ATOM 551 O O . LEU A 1 71 ? 3.047 -5.540 4.418 1.00 94.88 71 LEU A O 1
ATOM 555 N N . ALA A 1 72 ? 2.767 -7.660 5.101 1.00 94.81 72 ALA A N 1
ATOM 556 C CA . ALA A 1 72 ? 4.177 -8.024 4.975 1.00 94.81 72 ALA A CA 1
ATOM 557 C C . ALA A 1 72 ? 4.667 -7.914 3.520 1.00 94.81 72 ALA A C 1
ATOM 559 O O . ALA A 1 72 ? 5.691 -7.281 3.266 1.00 94.81 72 ALA A O 1
ATOM 560 N N . LEU A 1 73 ? 3.894 -8.439 2.563 1.00 94.25 73 LEU A N 1
ATOM 561 C CA . LEU A 1 73 ? 4.185 -8.322 1.135 1.00 94.25 73 LEU A CA 1
ATOM 562 C C . LEU A 1 73 ? 4.238 -6.859 0.686 1.00 94.25 73 LEU A C 1
ATOM 564 O O . LEU A 1 73 ? 5.16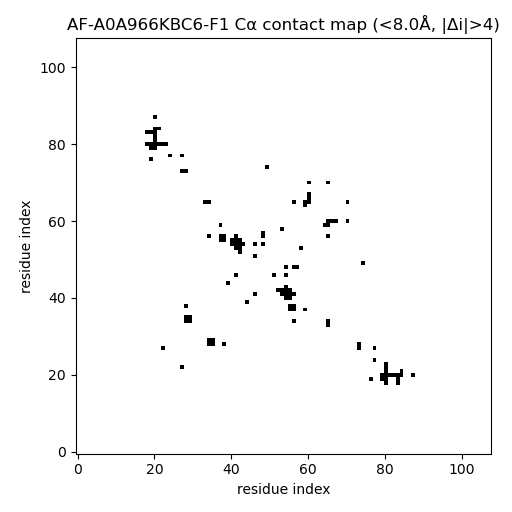0 -6.474 -0.023 1.00 94.25 73 LEU A O 1
ATOM 568 N N . PHE A 1 74 ? 3.284 -6.028 1.117 1.00 94.19 74 PHE A N 1
ATOM 569 C CA . PHE A 1 74 ? 3.311 -4.595 0.822 1.00 94.19 74 PHE A CA 1
ATOM 570 C C . PHE A 1 74 ? 4.628 -3.954 1.281 1.00 94.19 74 PHE A C 1
ATOM 572 O O . PHE A 1 74 ? 5.292 -3.292 0.487 1.00 94.19 74 PHE A O 1
ATOM 579 N N . LYS A 1 75 ? 5.050 -4.202 2.529 1.00 92.31 75 LYS A N 1
ATOM 580 C CA . LYS A 1 75 ? 6.313 -3.671 3.068 1.00 92.31 75 LYS A CA 1
ATOM 581 C C . LYS A 1 75 ? 7.526 -4.139 2.259 1.00 92.31 75 LYS A C 1
ATOM 583 O O . LYS A 1 75 ? 8.410 -3.330 1.982 1.00 92.31 75 LYS A O 1
ATOM 588 N N . GLN A 1 76 ? 7.548 -5.410 1.853 1.00 91.44 76 GLN A N 1
ATOM 589 C CA . GLN A 1 76 ? 8.613 -5.952 1.011 1.00 91.44 76 GLN A CA 1
ATOM 590 C C . GLN A 1 76 ? 8.677 -5.224 -0.338 1.00 91.44 76 GLN A C 1
ATOM 592 O O . GLN A 1 76 ? 9.721 -4.694 -0.693 1.00 91.44 76 GLN A O 1
ATOM 597 N N . LEU A 1 77 ? 7.550 -5.098 -1.044 1.00 90.44 77 LEU A N 1
ATOM 598 C CA . LEU A 1 77 ? 7.501 -4.450 -2.358 1.00 90.44 77 LEU A CA 1
ATOM 599 C C . LEU A 1 77 ? 7.870 -2.955 -2.299 1.00 90.44 77 LEU A C 1
ATOM 601 O O . LEU A 1 77 ? 8.499 -2.450 -3.225 1.00 90.44 77 LEU A O 1
ATOM 605 N N . VAL A 1 78 ? 7.530 -2.250 -1.211 1.00 89.56 78 VAL A N 1
ATOM 606 C CA . VAL A 1 78 ? 7.989 -0.866 -0.968 1.00 89.56 78 VAL A CA 1
ATOM 607 C C . VAL A 1 78 ? 9.508 -0.801 -0.776 1.00 89.56 78 VAL A C 1
ATOM 609 O O . VAL A 1 78 ? 10.150 0.163 -1.194 1.00 89.56 78 VAL A O 1
ATOM 612 N N . SER A 1 79 ? 10.095 -1.792 -0.105 1.00 88.56 79 SER A N 1
ATOM 613 C CA . SER A 1 79 ? 11.549 -1.884 0.060 1.00 88.56 79 SER A CA 1
ATOM 614 C C . SER A 1 79 ? 12.238 -2.193 -1.273 1.00 88.56 79 SER A C 1
ATOM 616 O O . SER A 1 79 ? 13.247 -1.569 -1.617 1.00 88.56 79 SER A O 1
ATOM 618 N N . ASP A 1 80 ? 11.662 -3.110 -2.049 1.00 86.12 80 ASP A N 1
ATOM 619 C CA . ASP A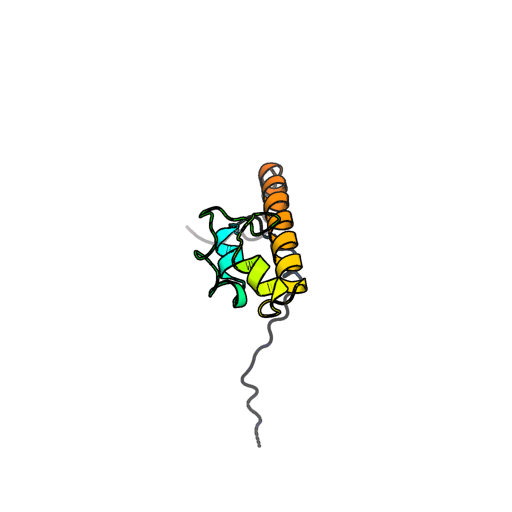 1 80 ? 12.169 -3.521 -3.357 1.00 86.12 80 ASP A CA 1
ATOM 620 C C . ASP A 1 80 ? 12.114 -2.358 -4.358 1.00 86.12 80 ASP A C 1
ATOM 622 O O . ASP A 1 80 ? 13.091 -2.118 -5.068 1.00 86.12 80 ASP A O 1
ATOM 626 N N . SER A 1 81 ? 11.029 -1.572 -4.371 1.00 85.19 81 SER A N 1
ATOM 627 C CA . SER A 1 81 ? 10.911 -0.396 -5.246 1.00 85.19 81 SER A CA 1
ATOM 628 C C . SER A 1 81 ? 11.974 0.661 -4.929 1.00 85.19 81 SER A C 1
ATOM 630 O O . SER A 1 81 ? 12.648 1.146 -5.835 1.00 85.19 81 SER A O 1
ATOM 632 N N . LYS A 1 82 ? 12.213 0.939 -3.639 1.00 79.94 82 LYS A N 1
ATOM 633 C CA . LYS A 1 82 ? 13.258 1.873 -3.180 1.00 79.94 82 LYS A CA 1
ATOM 634 C C . LYS A 1 82 ? 14.662 1.401 -3.552 1.00 79.94 82 LYS A C 1
ATOM 636 O O . LYS A 1 82 ? 15.524 2.216 -3.866 1.00 79.94 82 LYS A O 1
ATOM 641 N N . THR A 1 83 ? 14.897 0.092 -3.525 1.00 75.75 83 THR A N 1
ATOM 642 C CA . THR A 1 83 ? 16.191 -0.495 -3.902 1.00 75.75 83 THR A CA 1
ATOM 643 C C . THR A 1 83 ? 16.395 -0.452 -5.419 1.00 75.75 83 THR A C 1
ATOM 645 O O . THR A 1 83 ? 17.498 -0.176 -5.892 1.00 75.75 83 THR A O 1
ATOM 648 N N . ALA A 1 84 ? 15.330 -0.669 -6.193 1.00 66.44 84 ALA A N 1
ATOM 649 C CA . ALA A 1 84 ? 15.368 -0.629 -7.650 1.00 66.44 84 ALA A CA 1
ATOM 650 C C . ALA A 1 84 ? 15.651 0.786 -8.196 1.00 66.44 84 ALA A C 1
ATOM 652 O O . ALA A 1 84 ? 16.391 0.918 -9.172 1.00 66.44 84 ALA A O 1
ATOM 653 N N . ASP A 1 85 ? 15.168 1.842 -7.530 1.00 59.03 85 ASP A N 1
ATOM 654 C CA . ASP A 1 85 ? 15.532 3.232 -7.851 1.00 59.03 85 ASP A CA 1
ATOM 655 C C . ASP A 1 85 ? 17.050 3.480 -7.765 1.00 59.03 85 ASP A C 1
ATOM 657 O O . ASP A 1 85 ? 17.627 4.156 -8.621 1.00 59.03 85 ASP A O 1
ATOM 661 N N . ILE A 1 86 ? 17.724 2.877 -6.779 1.00 56.12 86 ILE A N 1
ATOM 662 C CA . ILE A 1 86 ? 19.181 2.993 -6.593 1.00 56.12 86 ILE A CA 1
ATOM 663 C C . ILE A 1 86 ? 19.937 2.289 -7.733 1.00 56.12 86 ILE A C 1
ATOM 665 O O . ILE A 1 86 ? 20.970 2.778 -8.191 1.00 56.12 86 ILE A O 1
ATOM 669 N N . GLN A 1 87 ? 19.413 1.166 -8.234 1.00 51.12 87 GLN A N 1
ATOM 670 C CA . GLN A 1 87 ? 20.011 0.419 -9.347 1.00 51.12 87 GLN A CA 1
ATOM 671 C C . GLN A 1 87 ? 19.897 1.188 -10.676 1.00 51.12 87 GLN A C 1
ATOM 673 O O . GLN A 1 87 ? 20.868 1.243 -11.427 1.00 51.12 87 GLN A O 1
ATOM 678 N N . ILE A 1 88 ? 18.764 1.850 -10.949 1.00 53.19 88 ILE A N 1
ATOM 679 C CA . ILE A 1 88 ? 18.591 2.663 -12.170 1.00 53.19 88 ILE A CA 1
ATOM 680 C C . ILE A 1 88 ? 19.512 3.890 -12.160 1.00 53.19 88 ILE A C 1
ATOM 682 O O . ILE A 1 88 ? 20.106 4.217 -13.186 1.00 53.19 88 ILE A O 1
ATOM 686 N N . GLN A 1 89 ? 19.683 4.549 -11.011 1.00 50.81 89 GLN A N 1
ATOM 687 C CA . GLN A 1 89 ? 20.538 5.740 -10.897 1.00 50.81 89 GLN A CA 1
ATOM 688 C C . GLN A 1 89 ? 22.046 5.431 -10.997 1.00 50.81 89 GLN A C 1
ATOM 690 O O . GLN A 1 89 ? 22.837 6.342 -11.238 1.00 50.81 89 GLN A O 1
ATOM 695 N N . GLY A 1 90 ? 22.445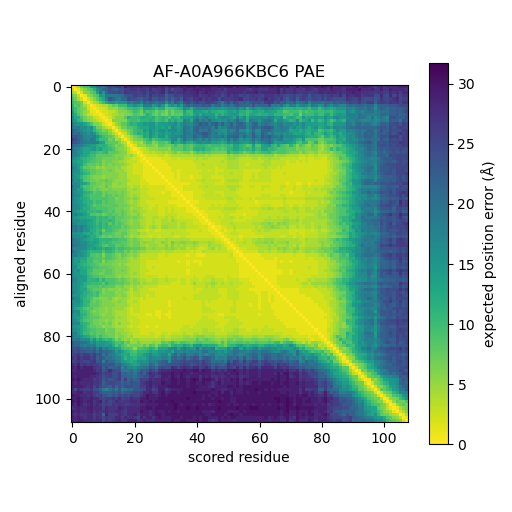 4.160 -10.857 1.00 43.53 90 GLY A N 1
ATOM 696 C CA . GLY A 1 90 ? 23.825 3.688 -11.023 1.00 43.53 90 GLY A CA 1
ATOM 697 C C .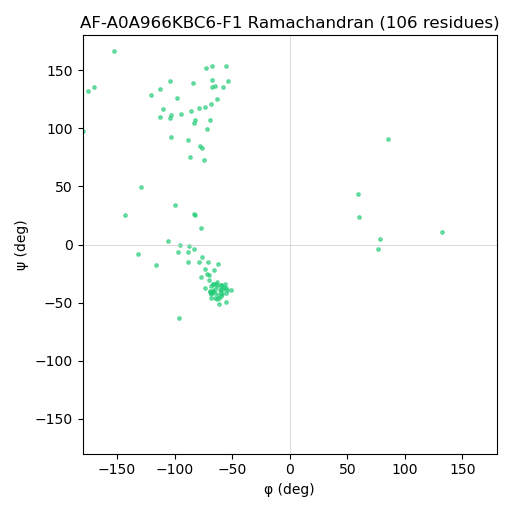 GLY A 1 90 ? 24.155 3.089 -12.397 1.00 43.53 90 GLY A C 1
ATOM 698 O O . GLY A 1 90 ? 25.319 2.790 -12.661 1.00 43.53 90 GLY A O 1
ATOM 699 N N . ILE A 1 91 ? 23.172 2.912 -13.286 1.00 50.62 91 ILE A N 1
ATOM 700 C CA . ILE A 1 91 ? 23.373 2.315 -14.613 1.00 50.62 91 ILE A CA 1
ATOM 701 C C . ILE A 1 91 ? 23.365 3.428 -15.664 1.00 50.62 91 ILE A C 1
ATOM 703 O O . ILE A 1 91 ? 22.335 3.816 -16.213 1.00 50.62 91 ILE A O 1
ATOM 707 N N . SER A 1 92 ? 24.556 3.940 -15.980 1.00 45.88 92 SER A N 1
ATOM 708 C CA . SER A 1 92 ? 24.787 4.643 -17.245 1.00 45.88 92 SER A CA 1
ATOM 709 C C . SER A 1 92 ? 24.350 3.742 -18.413 1.00 45.88 92 SER A C 1
ATOM 711 O O . SER A 1 92 ? 24.607 2.534 -18.365 1.00 45.88 92 SER A O 1
ATOM 713 N N . PRO A 1 93 ? 23.725 4.276 -19.472 1.00 41.16 93 PRO A N 1
ATOM 714 C CA . PRO A 1 93 ? 23.083 3.461 -20.489 1.00 41.16 93 PRO A CA 1
ATOM 715 C C . PRO A 1 93 ? 24.136 2.761 -21.356 1.00 41.16 93 PRO A C 1
ATOM 717 O O . PRO A 1 93 ? 24.643 3.334 -22.315 1.00 41.16 93 PRO A O 1
ATOM 720 N N . SER A 1 94 ? 24.427 1.488 -21.082 1.00 44.41 94 SER A N 1
ATOM 721 C CA . SER A 1 94 ? 25.060 0.608 -22.070 1.00 44.41 94 SER A CA 1
ATOM 722 C C . SER A 1 94 ? 24.000 0.219 -23.110 1.00 44.41 94 SER A C 1
ATOM 724 O O . SER A 1 94 ? 23.453 -0.880 -23.114 1.00 44.41 94 SER A O 1
ATOM 726 N N . ARG A 1 95 ? 23.626 1.176 -23.968 1.00 47.44 95 ARG A N 1
ATOM 727 C CA . ARG A 1 95 ? 22.603 1.019 -25.016 1.00 47.44 95 ARG A CA 1
ATOM 728 C C . ARG A 1 95 ? 23.154 0.358 -26.290 1.00 47.44 95 ARG A C 1
ATOM 730 O O . ARG A 1 95 ? 22.605 0.561 -27.365 1.00 47.44 95 ARG A O 1
ATOM 737 N N . GLU A 1 96 ? 24.221 -0.437 -26.209 1.00 46.91 96 GLU A N 1
ATOM 738 C CA . GLU A 1 96 ? 25.004 -0.816 -27.401 1.00 46.91 96 GLU A CA 1
ATOM 739 C C . GLU A 1 96 ? 25.241 -2.326 -27.538 1.00 46.91 96 GLU A C 1
ATOM 741 O O . GLU A 1 96 ? 26.367 -2.776 -27.739 1.00 46.91 96 GLU A O 1
ATOM 746 N N . ARG A 1 97 ? 24.190 -3.152 -27.424 1.00 45.12 97 ARG A N 1
ATOM 747 C CA . ARG A 1 97 ? 24.327 -4.597 -27.717 1.00 45.12 97 ARG A CA 1
ATOM 748 C C . ARG A 1 97 ? 23.263 -5.217 -28.623 1.00 45.12 97 ARG A C 1
ATOM 750 O O . ARG A 1 97 ? 23.454 -6.338 -29.078 1.00 45.12 97 ARG A O 1
ATOM 757 N N . TRP A 1 98 ? 22.196 -4.496 -28.966 1.00 41.56 98 TRP A N 1
ATOM 758 C CA . TRP A 1 98 ? 21.212 -4.953 -29.963 1.00 41.56 98 TRP A CA 1
ATOM 759 C C . TRP A 1 98 ? 21.327 -4.222 -31.314 1.00 41.56 98 TRP A C 1
ATOM 761 O O . TRP A 1 98 ? 20.557 -4.491 -32.229 1.00 41.56 98 TRP A O 1
ATOM 771 N N . SER A 1 99 ? 22.309 -3.330 -31.483 1.00 44.28 99 SER A N 1
ATOM 772 C CA . SER A 1 99 ? 22.529 -2.535 -32.702 1.00 44.28 99 SER A CA 1
ATOM 773 C C . SER A 1 99 ? 23.317 -3.260 -33.804 1.00 44.28 99 SER A C 1
ATOM 775 O O . SER A 1 99 ? 23.916 -2.609 -34.661 1.00 44.28 99 SER A O 1
ATOM 777 N N . THR A 1 100 ? 23.283 -4.594 -33.847 1.00 53.28 100 THR A N 1
ATOM 778 C CA . THR A 1 100 ? 23.760 -5.338 -35.018 1.00 53.28 100 THR A CA 1
ATOM 779 C C . THR A 1 100 ? 22.578 -5.966 -35.733 1.00 53.28 100 THR A C 1
ATOM 781 O O . THR A 1 100 ? 21.940 -6.880 -35.226 1.00 53.28 100 THR A O 1
ATOM 784 N N . SER A 1 101 ? 22.385 -5.509 -36.969 1.00 53.84 101 SER A N 1
ATOM 785 C CA . SER A 1 101 ? 21.468 -6.046 -37.973 1.00 53.84 101 SER A CA 1
ATOM 786 C C . SER A 1 101 ? 20.032 -5.535 -37.882 1.00 53.84 101 SER A C 1
ATOM 788 O O . SER A 1 101 ? 19.184 -6.093 -37.200 1.00 53.84 101 SER A O 1
ATOM 790 N N . LEU A 1 102 ? 19.779 -4.441 -38.604 1.00 51.12 102 LEU A N 1
ATOM 791 C CA . LEU A 1 102 ? 18.817 -4.358 -39.713 1.00 51.12 102 LEU A CA 1
ATOM 792 C C . LEU A 1 102 ? 18.877 -2.913 -40.241 1.00 51.12 102 LEU A C 1
ATOM 794 O O . LEU A 1 102 ? 18.286 -2.003 -39.666 1.00 51.12 102 LEU A O 1
ATOM 798 N N . LYS A 1 103 ? 19.629 -2.673 -41.325 1.00 49.91 103 LYS A N 1
ATOM 799 C CA . LYS A 1 103 ? 19.500 -1.414 -42.077 1.00 49.91 103 LYS A CA 1
ATOM 800 C C . LYS A 1 103 ? 18.183 -1.489 -42.866 1.00 49.91 103 LYS A C 1
ATOM 802 O O . LYS A 1 103 ? 18.067 -2.388 -43.700 1.00 49.91 103 LYS A O 1
ATOM 807 N N . PRO A 1 104 ? 17.196 -0.604 -42.638 1.00 45.69 104 PRO A N 1
ATOM 808 C CA . PRO A 1 104 ? 15.997 -0.569 -43.467 1.00 45.69 104 PRO A CA 1
ATOM 809 C C . PRO A 1 104 ? 16.355 -0.091 -44.889 1.00 45.69 104 PRO A C 1
ATOM 811 O O . PRO A 1 104 ? 17.113 0.872 -45.032 1.00 45.69 104 PRO A O 1
ATOM 814 N N . PRO A 1 105 ? 15.836 -0.732 -45.954 1.00 55.94 105 PRO A N 1
ATOM 815 C CA . PRO A 1 105 ? 16.185 -0.381 -47.321 1.00 55.94 105 PRO A CA 1
ATOM 816 C C . PRO A 1 105 ? 15.256 0.721 -47.835 1.00 55.94 105 PRO A C 1
ATOM 818 O O . PRO A 1 105 ? 14.204 0.422 -48.388 1.00 55.94 105 PRO A O 1
ATOM 821 N N . TYR A 1 106 ? 15.613 1.995 -47.654 1.00 58.59 106 TYR A N 1
ATOM 822 C CA . TYR A 1 106 ? 15.020 3.123 -48.396 1.00 58.59 106 TYR A CA 1
ATOM 823 C C . TYR A 1 106 ? 15.850 4.401 -48.102 1.00 58.59 106 TYR A C 1
ATOM 825 O O . TYR A 1 106 ? 16.236 4.595 -46.958 1.00 58.59 106 TYR A O 1
ATOM 833 N N . LYS A 1 107 ? 16.236 5.294 -49.027 1.00 42.75 107 LYS A N 1
ATOM 834 C CA . LYS A 1 107 ? 15.618 5.811 -50.262 1.00 42.75 107 LYS A CA 1
ATOM 835 C C . LYS A 1 107 ? 16.713 6.266 -51.260 1.00 42.75 107 LYS A C 1
ATOM 837 O O . LYS A 1 107 ? 17.872 6.378 -50.879 1.00 42.75 107 LYS A O 1
ATOM 842 N N . ARG A 1 108 ? 16.279 6.483 -52.507 1.00 48.06 108 ARG A N 1
ATOM 843 C CA . ARG A 1 108 ? 17.029 6.907 -53.708 1.00 48.06 108 ARG A CA 1
ATOM 844 C C . ARG A 1 108 ? 17.931 8.117 -53.506 1.00 48.06 108 ARG A C 1
ATOM 846 O O . ARG A 1 108 ? 17.506 9.011 -52.743 1.00 48.06 108 ARG A O 1
#

Mean predicted aligned error: 12.66 Å

Foldseek 3Di:
DDDDPPDDDDDDPDPVVPFLQVPDLVNLQVVPPLSVVQQPVAPDNPDPVDDDPRRSVVVCCVVVSDPPVSVVVSVVSNVRNVVVNVVVVPDDDPVPDPPPDDDDDDDD

Sequence (108 aa):
RDIHCLGAIIDSPGFQEFGLAHVSESQLQHAFREFRSYLGKCRFHNCKHDNEPDCAVQAAVLSGAIASERLALFKQLVSDSKTADIQIQGISPSRERWSTSLKPPYKR

Solvent-accessible surface area (backbone atoms only — not comparable to full-atom values): 7214 Å² total; per-residue (Å²): 136,85,80,81,80,90,75,85,87,85,86,73,94,58,78,82,70,70,63,48,44,87,54,50,70,66,58,52,50,66,67,39,72,79,42,60,86,32,64,90,61,29,79,50,96,83,66,80,74,76,87,60,81,67,32,38,59,52,52,31,33,77,70,62,77,33,58,62,68,58,57,51,49,51,55,49,54,53,51,48,15,59,51,35,43,57,54,58,79,69,54,77,83,83,83,75,81,79,86,72,87,79,85,77,94,78,81,135

Radius of gyration: 22.14 Å; Cα contacts (8 Å, |Δi|>4): 63; chains: 1; bounding box: 43×44×70 Å